Protein AF-A0A9D4J4F3-F1 (afdb_monomer_lite)

Radius of gyration: 19.23 Å; chains: 1; bounding box: 44×43×51 Å

Structure (mmCIF, N/CA/C/O backbone):
data_AF-A0A9D4J4F3-F1
#
_entry.id   AF-A0A9D4J4F3-F1
#
loop_
_atom_site.group_PDB
_atom_site.id
_atom_site.type_symbol
_atom_site.label_atom_id
_atom_site.label_alt_id
_atom_site.label_comp_id
_atom_site.label_asym_id
_atom_site.label_entity_id
_atom_site.label_seq_id
_atom_site.pdbx_PDB_ins_code
_atom_site.Cartn_x
_atom_site.Cartn_y
_atom_site.Cartn_z
_atom_site.occupancy
_atom_site.B_iso_or_equiv
_atom_site.auth_seq_id
_atom_site.auth_comp_id
_atom_site.auth_asym_id
_atom_site.auth_atom_id
_atom_site.pdbx_PDB_model_num
ATOM 1 N N . MET A 1 1 ? 29.026 24.173 32.355 1.00 35.22 1 MET A N 1
ATOM 2 C CA . MET A 1 1 ? 27.561 24.030 32.440 1.00 35.22 1 MET A CA 1
ATOM 3 C C . MET A 1 1 ? 26.996 24.033 31.028 1.00 35.22 1 MET A C 1
ATOM 5 O O . MET A 1 1 ? 26.817 25.092 30.447 1.00 35.22 1 MET A O 1
ATOM 9 N N . SER A 1 2 ? 26.846 22.846 30.455 1.00 33.03 2 SER A N 1
ATOM 10 C CA . SER A 1 2 ? 25.750 22.420 29.574 1.00 33.03 2 SER A CA 1
ATOM 11 C C . SER A 1 2 ? 26.120 21.004 29.142 1.00 33.03 2 SER A C 1
ATOM 13 O O . SER A 1 2 ? 27.113 20.786 28.457 1.00 33.03 2 SER A O 1
ATOM 15 N N . ALA A 1 3 ? 25.417 20.036 29.722 1.00 28.84 3 ALA A N 1
ATOM 16 C CA . ALA A 1 3 ? 25.525 18.641 29.345 1.00 28.84 3 ALA A CA 1
ATOM 17 C C . ALA A 1 3 ? 24.664 18.446 28.094 1.00 28.84 3 ALA A C 1
ATOM 19 O O . ALA A 1 3 ? 23.494 18.824 28.090 1.00 28.84 3 ALA A O 1
ATOM 20 N N . GLU A 1 4 ? 25.262 17.901 27.041 1.00 34.81 4 GLU A N 1
ATOM 21 C CA . GLU A 1 4 ? 24.543 17.326 25.911 1.00 34.81 4 GLU A CA 1
ATOM 22 C C . GLU A 1 4 ? 23.820 16.069 26.411 1.00 34.81 4 GLU A C 1
ATOM 24 O O . GLU A 1 4 ? 24.437 15.030 26.656 1.00 34.81 4 GLU A O 1
ATOM 29 N N . GLU A 1 5 ? 22.507 16.166 26.608 1.00 33.75 5 GLU A N 1
A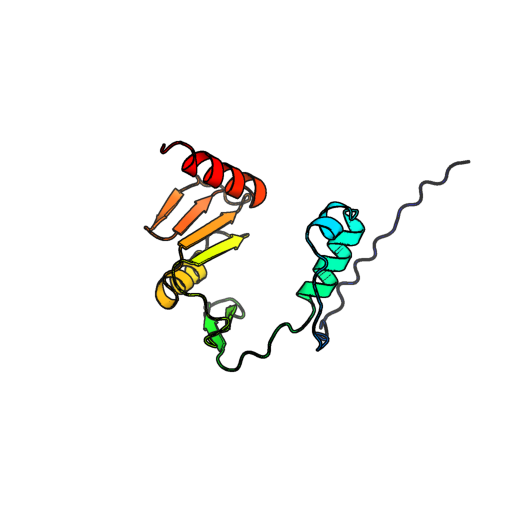TOM 30 C CA . GLU A 1 5 ? 21.658 14.992 26.795 1.00 33.75 5 GLU A CA 1
ATOM 31 C C . GLU A 1 5 ? 21.520 14.279 25.448 1.00 33.75 5 GLU A C 1
ATOM 33 O O . GLU A 1 5 ? 20.684 14.599 24.605 1.00 33.75 5 GLU A O 1
ATOM 38 N N . SER A 1 6 ? 22.402 13.305 25.242 1.00 35.91 6 SER A N 1
ATOM 39 C CA . SER A 1 6 ? 22.197 12.238 24.273 1.00 35.91 6 SER A CA 1
ATOM 40 C C . SER A 1 6 ? 21.011 11.390 24.739 1.00 35.91 6 SER A C 1
ATOM 42 O O . SER A 1 6 ? 21.125 10.566 25.648 1.00 35.91 6 SER A O 1
ATOM 44 N N . GLU A 1 7 ? 19.843 11.594 24.131 1.00 35.34 7 GLU A N 1
ATOM 45 C CA . GLU A 1 7 ? 18.742 10.640 24.242 1.00 35.34 7 GLU A CA 1
ATOM 46 C C . GLU A 1 7 ? 19.172 9.333 23.563 1.00 35.34 7 GLU A C 1
ATOM 48 O O . GLU A 1 7 ? 19.062 9.147 22.350 1.00 35.34 7 GLU A O 1
ATOM 53 N N . ASN A 1 8 ? 19.712 8.424 24.375 1.00 30.97 8 ASN A N 1
ATOM 54 C CA . ASN A 1 8 ? 19.931 7.029 24.030 1.00 30.97 8 ASN A CA 1
ATOM 55 C C . ASN A 1 8 ? 18.579 6.386 23.700 1.00 30.97 8 ASN A C 1
ATOM 57 O O . ASN A 1 8 ? 17.887 5.865 24.577 1.00 30.97 8 ASN A O 1
ATOM 61 N N . ILE A 1 9 ? 18.192 6.416 22.426 1.00 34.19 9 ILE A N 1
ATOM 62 C CA . ILE A 1 9 ? 17.060 5.634 21.937 1.00 34.19 9 ILE A CA 1
ATOM 63 C C . ILE A 1 9 ? 17.523 4.181 21.858 1.00 34.19 9 ILE A C 1
ATOM 65 O O . ILE A 1 9 ? 18.029 3.708 20.840 1.00 34.19 9 ILE A O 1
ATOM 69 N N . ASN A 1 10 ? 17.318 3.459 22.954 1.00 27.16 10 ASN A N 1
ATOM 70 C CA . ASN A 1 10 ? 17.296 2.008 22.930 1.00 27.16 10 ASN A CA 1
ATOM 71 C C . ASN A 1 10 ? 16.028 1.574 22.178 1.00 27.16 10 ASN A C 1
ATOM 73 O O . ASN A 1 10 ? 14.961 1.423 22.772 1.00 27.16 10 ASN A O 1
ATOM 77 N N . VAL A 1 11 ? 16.124 1.409 20.854 1.00 35.16 11 VAL A N 1
ATOM 78 C CA . VAL A 1 11 ? 15.115 0.663 20.091 1.00 35.16 11 VAL A CA 1
ATOM 79 C C . VAL A 1 11 ? 15.300 -0.807 20.451 1.00 35.16 11 VAL A C 1
ATOM 81 O O . VAL A 1 11 ? 16.066 -1.524 19.812 1.00 35.16 11 VAL A O 1
ATOM 84 N N . PHE A 1 12 ? 14.627 -1.252 21.507 1.00 32.09 12 PHE A N 1
ATOM 85 C CA . PHE A 1 12 ? 14.457 -2.674 21.762 1.00 32.09 12 PHE A CA 1
ATOM 86 C C . PHE A 1 12 ? 13.532 -3.228 20.674 1.00 32.09 12 PHE A C 1
ATOM 88 O O . PHE A 1 12 ? 12.316 -3.044 20.710 1.00 32.09 12 PHE A O 1
ATOM 95 N N . ILE A 1 13 ? 14.132 -3.847 19.657 1.00 45.81 13 ILE A N 1
ATOM 96 C CA . ILE A 1 13 ? 13.430 -4.777 18.775 1.00 45.81 13 ILE A CA 1
ATOM 97 C C . ILE A 1 13 ? 13.310 -6.068 19.578 1.00 45.81 13 ILE A C 1
ATOM 99 O O . ILE A 1 13 ? 14.171 -6.934 19.472 1.00 45.81 13 ILE A O 1
ATOM 103 N N . ASP A 1 14 ? 12.281 -6.159 20.416 1.00 34.50 14 ASP A N 1
ATOM 104 C CA . ASP A 1 14 ? 11.879 -7.444 20.972 1.00 34.50 14 ASP A CA 1
ATOM 105 C C . ASP A 1 14 ? 10.777 -8.055 20.105 1.00 34.50 14 ASP A C 1
ATOM 107 O O . ASP A 1 14 ? 9.780 -7.426 19.737 1.00 34.50 14 ASP A O 1
ATOM 111 N N . ASP A 1 15 ? 11.048 -9.302 19.738 1.00 41.44 15 ASP A N 1
ATOM 112 C CA . ASP A 1 15 ? 10.213 -10.224 18.996 1.00 41.44 15 ASP A CA 1
ATOM 113 C C . ASP A 1 15 ? 8.788 -10.338 19.569 1.00 41.44 15 ASP A C 1
ATOM 115 O O . ASP A 1 15 ? 8.559 -10.332 20.774 1.00 41.44 15 ASP A O 1
ATOM 119 N N . VAL A 1 16 ? 7.829 -10.543 18.659 1.00 42.38 16 VAL A N 1
ATOM 120 C CA . VAL A 1 16 ? 6.392 -10.747 18.919 1.00 42.38 16 VAL A CA 1
ATOM 121 C C . VAL A 1 16 ? 5.690 -9.508 19.486 1.00 42.38 16 VAL A C 1
ATOM 123 O O . VAL A 1 16 ? 5.347 -9.433 20.662 1.00 42.38 16 VAL A O 1
ATOM 126 N N . VAL A 1 17 ? 5.333 -8.568 18.603 1.00 47.62 17 VAL A N 1
ATOM 127 C CA . VAL A 1 17 ? 4.276 -7.599 18.924 1.00 47.62 17 VAL A CA 1
ATOM 128 C C . VAL A 1 17 ? 2.979 -8.382 19.123 1.00 47.62 17 VAL A C 1
ATOM 130 O O . VAL A 1 17 ? 2.317 -8.790 18.162 1.00 47.62 17 VAL A O 1
ATOM 133 N N . THR A 1 18 ? 2.613 -8.611 20.380 1.00 42.69 18 THR A N 1
ATOM 134 C CA . THR A 1 18 ? 1.259 -8.982 20.771 1.00 42.69 18 THR A CA 1
ATOM 135 C C . THR A 1 18 ? 0.347 -7.846 20.327 1.00 42.69 18 THR A C 1
ATOM 137 O O . THR A 1 18 ? 0.284 -6.786 20.943 1.00 42.69 18 THR A O 1
ATOM 140 N N . LYS A 1 19 ? -0.315 -8.022 19.180 1.00 56.12 19 LYS A N 1
ATOM 141 C CA . LYS A 1 19 ? -1.238 -7.008 18.674 1.00 56.12 19 LYS A CA 1
ATOM 142 C C . LYS A 1 19 ? -2.375 -6.849 19.675 1.00 56.12 19 LYS A C 1
ATOM 144 O O . LYS A 1 19 ? -3.106 -7.804 19.937 1.00 56.12 19 LYS A O 1
ATOM 149 N N . GLU A 1 20 ? -2.528 -5.650 20.218 1.00 59.22 20 GLU A N 1
ATOM 150 C CA . GLU A 1 20 ? -3.650 -5.342 21.095 1.00 59.22 20 GLU A CA 1
ATOM 151 C C . GLU A 1 20 ? -4.946 -5.309 20.272 1.00 59.22 20 GLU A C 1
ATOM 153 O O . GLU A 1 20 ? -5.005 -4.712 19.189 1.00 59.22 20 GLU A O 1
ATOM 158 N N . ALA A 1 21 ? -5.985 -5.968 20.786 1.00 55.91 21 ALA A N 1
ATOM 159 C CA . ALA A 1 21 ? -7.336 -5.869 20.254 1.00 55.91 21 ALA A CA 1
ATOM 160 C C . ALA A 1 21 ? -8.011 -4.598 20.792 1.00 55.91 21 ALA A C 1
ATOM 162 O O . ALA A 1 21 ? -7.877 -4.276 21.972 1.00 55.91 21 ALA A O 1
ATOM 163 N N . GLY A 1 22 ? -8.742 -3.889 19.933 1.00 63.34 22 GLY A N 1
ATOM 164 C CA . GLY A 1 22 ? -9.515 -2.703 20.301 1.00 63.34 22 GLY A CA 1
ATOM 165 C C . GLY A 1 22 ? -9.387 -1.581 19.276 1.00 63.34 22 GLY A C 1
ATOM 166 O O . GLY A 1 22 ? -8.328 -1.400 18.669 1.00 63.34 22 GLY A O 1
ATOM 167 N N . ASP A 1 23 ? -10.471 -0.828 19.108 1.00 65.62 23 ASP A N 1
ATOM 168 C CA . ASP A 1 23 ? -10.533 0.284 18.166 1.00 65.62 23 ASP A CA 1
ATOM 169 C C . ASP A 1 23 ? -9.596 1.407 18.620 1.00 65.62 23 ASP A C 1
ATOM 171 O O . ASP A 1 23 ? -9.712 1.941 19.725 1.00 65.62 23 ASP A O 1
ATOM 175 N N . TYR A 1 24 ? -8.654 1.780 17.755 1.00 76.88 24 TYR A N 1
ATOM 176 C CA . TYR A 1 24 ? -7.888 3.009 17.917 1.00 76.88 24 TYR A CA 1
ATOM 177 C C . TYR A 1 24 ? -8.441 4.056 16.974 1.00 76.88 24 TYR A C 1
ATOM 179 O O . TYR A 1 24 ? -8.269 3.974 15.758 1.00 76.88 24 TYR A O 1
ATOM 187 N N . VAL A 1 25 ? -9.100 5.050 17.557 1.00 83.62 25 VAL A N 1
ATOM 188 C CA . VAL A 1 25 ? -9.590 6.202 16.814 1.00 83.62 25 VAL A CA 1
ATOM 189 C C . VAL A 1 25 ? -8.397 7.099 16.507 1.00 83.62 25 VAL A C 1
ATOM 191 O O . VAL A 1 25 ? -7.778 7.660 17.414 1.00 83.62 25 VAL A O 1
ATOM 194 N N . LEU A 1 26 ? -8.052 7.200 15.222 1.00 87.88 26 LEU A N 1
ATOM 195 C CA . LEU A 1 26 ? -7.062 8.165 14.757 1.00 87.88 26 LEU A CA 1
ATOM 196 C C . LEU A 1 26 ? -7.541 9.585 15.103 1.00 87.88 26 LEU A C 1
ATOM 198 O O . LEU A 1 26 ? -8.713 9.892 14.870 1.00 87.88 26 LEU A O 1
ATOM 202 N N . PRO A 1 27 ? -6.662 10.452 15.638 1.00 93.00 27 PRO A N 1
ATOM 203 C CA . PRO A 1 27 ? -6.969 11.871 15.772 1.00 93.00 27 PRO A CA 1
ATOM 204 C C . PRO A 1 27 ? -7.345 12.483 14.417 1.00 93.00 27 PRO A C 1
ATOM 206 O O . PRO A 1 27 ? -6.884 12.014 13.375 1.00 93.00 27 PRO A O 1
ATOM 209 N N . ASP A 1 28 ? -8.154 13.542 14.434 1.00 94.25 28 ASP A N 1
ATOM 210 C CA . ASP A 1 28 ? -8.515 14.254 13.208 1.00 94.25 28 ASP A CA 1
ATOM 211 C C . ASP A 1 28 ? -7.317 14.984 12.573 1.00 94.25 28 ASP A C 1
ATOM 213 O O . ASP A 1 28 ? -6.288 15.237 13.205 1.00 94.25 28 ASP A O 1
ATOM 217 N N . ASP A 1 29 ? -7.464 15.360 11.303 1.00 92.94 29 ASP A N 1
ATOM 218 C CA . ASP A 1 29 ? -6.419 16.041 10.537 1.00 92.94 29 ASP A CA 1
ATOM 219 C C . ASP A 1 29 ? -5.940 17.346 11.187 1.00 92.94 29 ASP A C 1
ATOM 221 O O . ASP A 1 29 ? -4.759 17.687 11.091 1.00 92.94 29 ASP A O 1
ATOM 225 N N . ALA A 1 30 ? -6.844 18.104 11.818 1.00 95.25 30 ALA A N 1
ATOM 226 C CA . ALA A 1 30 ? -6.506 19.372 12.461 1.00 95.25 30 ALA A CA 1
ATOM 227 C C . ALA A 1 30 ? -5.579 19.146 13.661 1.00 95.25 30 ALA A C 1
ATOM 229 O O . ALA A 1 30 ? -4.614 19.889 13.849 1.00 95.25 30 ALA A O 1
ATOM 230 N N . THR A 1 31 ? -5.844 18.085 14.415 1.00 95.00 31 THR A N 1
ATOM 231 C CA . THR A 1 31 ? -5.060 17.634 15.556 1.00 95.00 31 THR A CA 1
ATOM 232 C C . THR A 1 31 ? -3.726 17.052 15.101 1.00 95.00 31 THR A C 1
ATOM 234 O O . THR A 1 31 ? -2.680 17.446 15.614 1.00 95.00 31 THR A O 1
ATOM 237 N N . LEU A 1 32 ? -3.727 16.180 14.086 1.00 94.06 32 LEU A N 1
ATOM 238 C CA . LEU A 1 32 ? -2.503 15.585 13.538 1.00 94.06 32 LEU A CA 1
ATOM 239 C C . LEU A 1 32 ? -1.531 16.651 13.013 1.00 94.06 32 LEU A C 1
ATOM 241 O O . LEU A 1 32 ? -0.331 16.557 13.253 1.00 94.06 32 LEU A O 1
ATOM 245 N N . LYS A 1 33 ? -2.026 17.700 12.347 1.00 94.62 33 LYS A N 1
ATOM 246 C CA . LYS A 1 33 ? -1.181 18.787 11.811 1.00 94.62 33 LYS A CA 1
ATOM 247 C C . LYS A 1 33 ? -0.502 19.635 12.887 1.00 94.62 33 LYS A C 1
ATOM 249 O O . LYS A 1 33 ? 0.480 20.305 12.584 1.00 94.62 33 LYS A O 1
ATOM 254 N N . GLN A 1 34 ? -1.016 19.622 14.115 1.00 96.69 34 GLN A N 1
ATOM 255 C CA . GLN A 1 34 ? -0.449 20.361 15.246 1.00 96.69 34 GLN A CA 1
ATOM 256 C C . GLN A 1 34 ? 0.536 19.518 16.069 1.00 96.69 34 GLN A C 1
ATOM 258 O O . GLN A 1 34 ? 1.221 20.051 16.941 1.00 96.69 34 GLN A O 1
ATOM 263 N N . MET A 1 35 ? 0.622 18.211 15.804 1.00 95.50 35 MET A N 1
ATOM 264 C CA . MET A 1 35 ? 1.512 17.309 16.527 1.00 95.50 35 MET A CA 1
ATOM 265 C C . MET A 1 35 ? 2.972 17.477 16.107 1.00 95.50 35 MET A C 1
ATOM 267 O O . MET A 1 35 ? 3.305 17.672 14.937 1.00 95.50 35 MET A O 1
ATOM 271 N N . THR A 1 36 ? 3.875 17.307 17.069 1.00 96.38 36 THR A N 1
ATOM 272 C CA . THR A 1 36 ? 5.304 17.175 16.786 1.00 96.38 36 THR A CA 1
ATOM 273 C C . THR A 1 36 ? 5.593 15.866 16.052 1.00 96.38 36 THR A C 1
ATOM 275 O O . THR A 1 36 ? 4.823 14.903 16.104 1.00 96.38 36 THR A O 1
ATOM 278 N N . ARG A 1 37 ? 6.766 15.776 15.415 1.00 90.69 37 ARG A N 1
ATOM 279 C CA . ARG A 1 37 ? 7.213 14.543 14.751 1.00 90.69 37 ARG A CA 1
ATOM 280 C C . ARG A 1 37 ? 7.201 13.332 15.693 1.00 90.69 37 ARG A C 1
ATOM 282 O O . ARG A 1 37 ? 6.784 12.255 15.282 1.00 90.69 37 ARG A O 1
ATOM 289 N N . LEU A 1 38 ? 7.623 13.505 16.947 1.00 90.19 38 LEU A N 1
ATOM 290 C CA . LEU A 1 38 ? 7.632 12.428 17.944 1.00 90.19 38 LEU A CA 1
ATOM 291 C C . LEU A 1 38 ? 6.213 11.976 18.312 1.00 90.19 38 LEU A C 1
ATOM 293 O O . LEU A 1 38 ? 5.956 10.779 18.415 1.00 90.19 38 LEU A O 1
ATOM 297 N N . GLN A 1 39 ? 5.275 12.916 18.441 1.00 91.81 39 GLN A N 1
ATOM 298 C CA . GLN A 1 39 ? 3.867 12.601 18.691 1.00 91.81 39 GLN A CA 1
ATOM 299 C C . GLN A 1 39 ? 3.242 11.848 17.512 1.00 91.81 39 GLN A C 1
ATOM 301 O O . GLN A 1 39 ? 2.587 10.830 17.726 1.00 91.81 39 GLN A O 1
ATOM 306 N N . LEU A 1 40 ? 3.506 12.286 16.276 1.00 92.69 40 LEU A N 1
ATOM 307 C CA . LEU A 1 40 ? 3.045 11.606 15.062 1.00 92.69 40 LEU A CA 1
ATOM 308 C C . LEU A 1 40 ? 3.586 10.179 14.963 1.00 92.69 40 LEU A C 1
ATOM 310 O O . LEU A 1 40 ? 2.828 9.256 14.679 1.00 92.69 40 LEU A O 1
ATOM 314 N N . ILE A 1 41 ? 4.877 9.982 15.246 1.00 91.12 41 ILE A N 1
ATOM 315 C CA . ILE A 1 41 ? 5.496 8.653 15.301 1.00 91.12 41 ILE A CA 1
ATOM 316 C C . ILE A 1 41 ? 4.802 7.788 16.361 1.00 91.12 41 ILE A C 1
ATOM 318 O O . ILE A 1 41 ? 4.465 6.637 16.092 1.00 91.12 41 ILE A O 1
ATOM 322 N N . GLY A 1 42 ? 4.528 8.344 17.544 1.00 90.62 42 GLY A N 1
ATOM 323 C CA . GLY A 1 42 ? 3.806 7.643 18.605 1.00 90.62 42 GLY A CA 1
ATOM 324 C C . GLY A 1 42 ? 2.384 7.232 18.205 1.00 90.62 42 GLY A C 1
ATOM 325 O O . GLY A 1 42 ? 1.981 6.099 18.463 1.00 90.62 42 GLY A O 1
ATOM 326 N N . VAL A 1 43 ? 1.628 8.120 17.551 1.00 90.94 43 VAL A N 1
ATOM 327 C CA . VAL A 1 43 ? 0.283 7.825 17.019 1.00 90.94 43 VAL A CA 1
ATOM 328 C C . VAL A 1 43 ? 0.350 6.752 15.936 1.00 90.94 43 VAL A C 1
ATOM 330 O O . VAL A 1 43 ? -0.393 5.775 16.000 1.00 90.94 43 VAL A O 1
ATOM 333 N N . PHE A 1 44 ? 1.278 6.888 14.987 1.00 89.62 44 PHE A N 1
ATOM 334 C CA . PHE A 1 44 ? 1.494 5.916 13.921 1.00 89.62 44 PHE A CA 1
ATOM 335 C C . PHE A 1 44 ? 1.764 4.523 14.492 1.00 89.62 44 PHE A C 1
ATOM 337 O O . PHE A 1 44 ? 1.038 3.586 14.168 1.00 89.62 44 PHE A O 1
ATOM 344 N N . TRP A 1 45 ? 2.735 4.393 15.403 1.00 88.88 45 TRP A N 1
ATOM 345 C CA . TRP A 1 45 ? 3.071 3.107 16.019 1.00 88.88 45 TRP A CA 1
ATOM 346 C C . TRP A 1 45 ? 1.913 2.509 16.815 1.00 88.88 45 TRP A C 1
ATOM 348 O O . TRP A 1 45 ? 1.686 1.302 16.731 1.00 88.88 45 TRP A O 1
ATOM 358 N N . LYS A 1 46 ? 1.154 3.328 17.553 1.00 86.69 46 LYS A N 1
ATOM 359 C CA . LYS A 1 46 ? -0.048 2.866 18.264 1.00 86.69 46 LYS A CA 1
ATOM 360 C C . LYS A 1 46 ? -1.123 2.360 17.308 1.00 86.69 46 LYS A C 1
ATOM 362 O O . LYS A 1 46 ? -1.803 1.394 17.638 1.00 86.69 46 LYS A O 1
ATOM 367 N N . TYR A 1 47 ? -1.274 2.993 16.149 1.00 86.38 47 TYR A N 1
ATOM 368 C CA . TYR A 1 47 ? -2.260 2.607 15.148 1.00 86.38 47 TYR A CA 1
ATOM 369 C C . TYR A 1 47 ? -1.878 1.307 14.427 1.00 86.38 47 TYR A C 1
ATOM 371 O O . TYR A 1 47 ? -2.666 0.360 14.400 1.00 86.38 47 TYR A O 1
ATOM 379 N N . ILE A 1 48 ? -0.657 1.217 13.886 1.00 84.62 48 ILE A N 1
ATOM 380 C CA . ILE A 1 48 ? -0.257 0.079 13.039 1.00 84.62 48 ILE A CA 1
ATOM 381 C C . ILE A 1 48 ? -0.052 -1.230 13.812 1.00 84.62 48 ILE A C 1
ATOM 383 O O . ILE A 1 48 ? -0.150 -2.308 13.226 1.00 84.62 48 ILE A O 1
ATOM 387 N N . ASN A 1 49 ? 0.193 -1.157 15.123 1.00 83.69 49 ASN A N 1
ATOM 388 C CA . ASN A 1 49 ? 0.362 -2.334 15.980 1.00 83.69 49 ASN A CA 1
ATOM 389 C C . ASN A 1 49 ? -0.952 -2.867 16.575 1.00 83.69 49 ASN A C 1
ATOM 391 O O . ASN A 1 49 ? -0.931 -3.810 17.366 1.00 83.69 49 ASN A O 1
ATOM 395 N N . ARG A 1 50 ? -2.105 -2.309 16.188 1.00 82.69 50 ARG A N 1
ATOM 396 C CA . ARG A 1 50 ? -3.425 -2.778 16.632 1.00 82.69 50 ARG A CA 1
ATOM 397 C C . ARG A 1 50 ? -4.141 -3.576 15.556 1.00 82.69 50 ARG A C 1
ATOM 399 O O . ARG A 1 50 ? -4.007 -3.309 14.360 1.00 82.69 50 ARG A O 1
ATOM 406 N N . ILE A 1 51 ? -4.932 -4.558 15.986 1.00 82.62 51 ILE A N 1
ATOM 407 C CA . ILE A 1 51 ? -5.827 -5.285 15.081 1.00 82.62 51 ILE A CA 1
ATOM 408 C C . ILE A 1 51 ? -6.986 -4.358 14.719 1.00 82.62 51 ILE A C 1
ATOM 410 O O . ILE A 1 51 ? -7.861 -4.115 15.539 1.00 82.62 51 ILE A O 1
ATOM 414 N N . GLN A 1 52 ? -6.991 -3.867 13.481 1.00 79.75 52 GLN A N 1
ATOM 415 C CA . GLN A 1 52 ? -8.054 -2.990 12.976 1.00 79.75 52 GLN A CA 1
ATOM 416 C C . GLN A 1 52 ? -9.323 -3.767 12.612 1.00 79.75 52 GLN A C 1
ATOM 418 O O . GLN A 1 52 ? -10.434 -3.269 12.737 1.00 79.75 52 GLN A O 1
ATOM 423 N N . THR A 1 53 ? -9.167 -4.994 12.116 1.00 81.50 53 THR A N 1
ATOM 424 C CA . THR A 1 53 ? -10.293 -5.859 11.769 1.00 81.50 53 THR A CA 1
ATOM 425 C C . THR A 1 53 ? -9.876 -7.323 11.767 1.00 81.50 53 THR A C 1
ATOM 427 O O . THR A 1 53 ? -8.716 -7.658 11.506 1.00 81.50 53 THR A O 1
ATOM 430 N N . LEU A 1 54 ? -10.836 -8.200 12.049 1.00 85.50 54 LEU A N 1
ATOM 431 C CA . LEU A 1 54 ? -10.675 -9.640 11.915 1.00 85.50 54 LEU A CA 1
ATOM 432 C C . LEU A 1 54 ? -11.107 -10.054 10.512 1.00 85.50 54 LEU A C 1
ATOM 434 O O . LEU A 1 54 ? -12.298 -10.110 10.208 1.00 85.50 54 LEU A O 1
ATOM 438 N N . CYS A 1 55 ? -10.125 -10.364 9.671 1.00 84.94 55 CYS A N 1
ATOM 439 C CA . CYS A 1 55 ? -10.387 -10.829 8.321 1.00 84.94 55 CYS A CA 1
ATOM 440 C C . CYS A 1 55 ? -10.796 -12.306 8.309 1.00 84.94 55 CYS A C 1
ATOM 442 O O . CYS A 1 55 ? -10.042 -13.164 8.768 1.00 84.94 55 CYS A O 1
ATOM 444 N N . ARG A 1 56 ? -11.967 -12.614 7.750 1.00 90.62 56 ARG A N 1
ATOM 445 C CA . ARG A 1 56 ? -12.485 -13.985 7.636 1.00 90.62 56 ARG A CA 1
ATOM 446 C C . ARG A 1 56 ? -11.977 -14.684 6.382 1.00 90.62 56 ARG A C 1
ATOM 448 O O . ARG A 1 56 ? -11.719 -15.883 6.410 1.00 90.62 56 ARG A O 1
ATOM 455 N N . ASN A 1 57 ? -11.829 -13.943 5.290 1.00 87.56 57 ASN A N 1
ATOM 456 C CA . ASN A 1 57 ? -11.338 -14.446 4.019 1.00 87.56 57 ASN A CA 1
ATOM 457 C C . ASN A 1 57 ? -9.980 -13.824 3.689 1.00 87.56 57 ASN A C 1
ATOM 459 O O . ASN A 1 57 ? -9.903 -12.700 3.198 1.00 87.56 57 ASN A O 1
ATOM 463 N N . VAL A 1 58 ? -8.900 -14.560 3.946 1.00 86.56 58 VAL A N 1
ATOM 464 C CA . VAL A 1 58 ? -7.536 -14.108 3.657 1.00 86.56 58 VAL A CA 1
ATOM 465 C C . VAL A 1 58 ? -7.068 -14.690 2.328 1.00 86.56 58 VAL A C 1
ATOM 467 O O . VAL A 1 58 ? -7.003 -15.907 2.155 1.00 86.56 58 VAL A O 1
ATOM 470 N N . TYR A 1 59 ? -6.680 -13.820 1.395 1.00 83.44 59 TYR A N 1
ATOM 471 C CA . TYR A 1 59 ? -5.986 -14.230 0.180 1.00 83.44 59 TYR A CA 1
ATOM 472 C C . TYR A 1 59 ? -4.473 -14.179 0.397 1.00 83.44 59 TYR A C 1
ATOM 474 O O . TYR A 1 59 ? -3.912 -13.115 0.665 1.00 83.44 59 TYR A O 1
ATOM 482 N N . ARG A 1 60 ? -3.791 -15.318 0.243 1.00 80.31 60 ARG A N 1
ATOM 483 C CA . ARG A 1 60 ? -2.334 -15.399 0.397 1.00 80.31 60 ARG A CA 1
ATOM 484 C C . ARG A 1 60 ? -1.628 -15.341 -0.952 1.00 80.31 60 ARG A C 1
ATOM 486 O O . ARG A 1 60 ? -1.637 -16.305 -1.716 1.00 80.31 60 ARG A O 1
ATOM 493 N N . VAL A 1 61 ? -0.951 -14.226 -1.206 1.00 75.31 61 VAL A N 1
ATOM 494 C CA . VAL A 1 61 ? -0.022 -14.067 -2.325 1.00 75.31 61 VAL A CA 1
ATOM 495 C C . VAL A 1 61 ? 1.272 -14.794 -1.966 1.00 75.31 61 VAL A C 1
ATOM 497 O O . VAL A 1 61 ? 2.085 -14.311 -1.174 1.00 75.31 61 VAL A O 1
ATOM 500 N N . LYS A 1 62 ? 1.433 -16.011 -2.491 1.00 65.19 62 LYS A N 1
ATOM 501 C CA . LYS A 1 62 ? 2.628 -16.827 -2.261 1.00 65.19 62 LYS A CA 1
ATOM 502 C C . LYS A 1 62 ? 3.784 -16.328 -3.126 1.00 65.19 62 LYS A C 1
ATOM 504 O O . LYS A 1 62 ? 3.654 -16.242 -4.341 1.00 65.19 62 LYS A O 1
ATOM 509 N N . TYR A 1 63 ? 4.921 -16.087 -2.484 1.00 63.12 63 TYR A N 1
ATOM 510 C CA . TYR A 1 63 ? 6.225 -15.995 -3.130 1.00 63.12 63 TYR A CA 1
ATOM 511 C C . TYR A 1 63 ? 6.984 -17.295 -2.887 1.00 63.12 63 TYR A C 1
ATOM 513 O O . TYR A 1 63 ? 6.862 -17.889 -1.820 1.00 63.12 63 TYR A O 1
ATOM 521 N N . VAL A 1 64 ? 7.794 -17.727 -3.853 1.00 47.59 64 VAL A N 1
ATOM 522 C CA . VAL A 1 64 ? 8.579 -18.971 -3.744 1.00 47.59 64 VAL A CA 1
ATOM 523 C C . VAL A 1 64 ? 9.658 -18.884 -2.646 1.00 47.59 64 VAL A C 1
ATOM 525 O O . VAL A 1 64 ? 10.079 -19.915 -2.134 1.00 47.59 64 VAL A O 1
ATOM 528 N N . LYS A 1 65 ? 10.088 -17.673 -2.252 1.00 50.25 65 LYS A N 1
ATOM 529 C CA . LYS A 1 65 ? 11.189 -17.455 -1.290 1.00 50.25 65 LYS A CA 1
ATOM 530 C C . LYS A 1 65 ? 10.845 -16.653 -0.027 1.00 50.25 65 LYS A C 1
ATOM 532 O O . LYS A 1 65 ? 11.626 -16.694 0.913 1.00 50.25 65 LYS A O 1
ATOM 537 N N . ASP A 1 66 ? 9.693 -15.986 0.032 1.00 55.41 66 ASP A N 1
ATOM 538 C CA . ASP A 1 66 ? 9.298 -15.160 1.183 1.00 55.41 66 ASP A CA 1
ATOM 539 C C . ASP A 1 66 ? 8.056 -15.737 1.867 1.00 55.41 66 ASP A C 1
ATOM 541 O O . ASP A 1 66 ? 7.277 -16.455 1.238 1.00 55.41 66 ASP A O 1
ATOM 545 N N . ARG A 1 67 ? 7.810 -15.371 3.138 1.00 61.47 67 ARG A N 1
ATOM 546 C CA . ARG A 1 67 ? 6.631 -15.796 3.935 1.00 61.47 67 ARG A CA 1
ATOM 547 C C . ARG A 1 67 ? 5.265 -15.451 3.299 1.00 61.47 67 ARG A C 1
ATOM 549 O O . ARG A 1 67 ? 4.225 -15.812 3.854 1.00 61.47 67 ARG A O 1
ATOM 556 N N . GLY A 1 68 ? 5.256 -14.861 2.105 1.00 69.12 68 GLY A N 1
ATOM 557 C CA . GLY A 1 68 ? 4.083 -14.444 1.354 1.00 69.12 68 GLY A CA 1
ATOM 558 C C . GLY A 1 68 ? 3.487 -13.168 1.929 1.00 69.12 68 GLY A C 1
ATOM 559 O O . GLY A 1 68 ? 3.887 -12.698 2.992 1.00 69.12 68 GLY A O 1
ATOM 560 N N . LYS A 1 69 ? 2.524 -12.603 1.208 1.00 77.31 69 LYS A N 1
ATOM 561 C CA . LYS A 1 69 ? 1.730 -11.467 1.678 1.00 77.31 69 LYS A CA 1
ATOM 562 C C . LYS A 1 69 ? 0.275 -11.881 1.768 1.00 77.31 69 LYS A C 1
ATOM 564 O O . LYS A 1 69 ? -0.220 -12.599 0.902 1.00 77.31 69 LYS A O 1
ATOM 569 N N . GLU A 1 70 ? -0.394 -11.444 2.819 1.00 81.50 70 GLU A N 1
ATOM 570 C CA . GLU A 1 70 ? -1.793 -11.760 3.082 1.00 81.50 70 GLU A CA 1
ATOM 571 C C . GLU A 1 70 ? -2.630 -10.502 2.867 1.00 81.50 70 GLU A C 1
ATOM 573 O O . GLU A 1 70 ? -2.302 -9.430 3.372 1.00 81.50 70 GLU A O 1
ATOM 578 N N . ILE A 1 71 ? -3.685 -10.626 2.065 1.00 83.75 71 ILE A N 1
ATOM 579 C CA . ILE A 1 71 ? -4.610 -9.542 1.739 1.00 83.75 71 ILE A CA 1
ATOM 580 C C . ILE A 1 71 ? -5.980 -9.934 2.270 1.00 83.75 71 ILE A C 1
ATOM 582 O O . ILE A 1 71 ? -6.449 -11.048 2.018 1.00 83.75 71 ILE A O 1
ATOM 586 N N . CYS A 1 72 ? -6.638 -9.017 2.977 1.00 86.12 72 CYS A N 1
ATOM 587 C CA . CYS A 1 72 ? -8.009 -9.254 3.386 1.00 86.12 72 CYS A CA 1
ATOM 588 C C . CYS A 1 72 ? -8.960 -9.161 2.188 1.00 86.12 72 CYS A C 1
ATOM 590 O O . CYS A 1 72 ? -8.998 -8.153 1.486 1.00 86.12 72 CYS A O 1
ATOM 592 N N . ASN A 1 73 ? -9.724 -10.224 1.955 1.00 86.94 73 ASN A N 1
ATOM 593 C CA . ASN A 1 73 ? -10.651 -10.367 0.835 1.00 86.94 73 ASN A CA 1
ATOM 594 C C . ASN A 1 73 ? -12.124 -10.313 1.280 1.00 86.94 73 ASN A C 1
ATOM 596 O O . ASN A 1 73 ? -13.030 -10.572 0.485 1.00 86.94 73 ASN A O 1
ATOM 600 N N . ASP A 1 74 ? -12.380 -9.968 2.543 1.00 88.31 74 ASP A N 1
ATOM 601 C CA . ASP A 1 74 ? -13.724 -9.652 3.018 1.00 88.31 74 ASP A CA 1
ATOM 602 C C . ASP A 1 74 ? -14.252 -8.413 2.289 1.00 88.31 74 ASP A C 1
ATOM 604 O O . ASP A 1 74 ? -13.557 -7.405 2.175 1.00 88.31 74 ASP A O 1
ATOM 608 N N . LYS A 1 75 ? -15.505 -8.466 1.820 1.00 89.81 75 LYS A N 1
ATOM 609 C CA . LYS A 1 75 ? -16.135 -7.424 0.988 1.00 89.81 75 LYS A CA 1
ATOM 610 C C . LYS A 1 75 ? -15.903 -5.968 1.449 1.00 89.81 75 LYS A C 1
ATOM 612 O O . LYS A 1 75 ? -15.624 -5.160 0.570 1.00 89.81 75 LYS A O 1
ATOM 617 N N . PRO A 1 76 ? -16.002 -5.599 2.745 1.00 88.56 76 PRO A N 1
ATOM 618 C CA . PRO A 1 76 ? -15.781 -4.211 3.169 1.00 88.56 76 PRO A CA 1
ATOM 619 C C . PRO A 1 76 ? -14.316 -3.749 3.117 1.00 88.56 76 PRO A C 1
ATOM 621 O O . PRO A 1 76 ? -14.072 -2.549 3.099 1.00 88.56 76 PRO A O 1
ATOM 624 N N . TYR A 1 77 ? -13.350 -4.670 3.094 1.00 87.88 77 TYR A N 1
ATOM 625 C CA . TYR A 1 77 ? -11.913 -4.356 3.137 1.00 87.88 77 TYR A CA 1
ATOM 626 C C . TYR A 1 77 ? -11.174 -4.744 1.853 1.00 87.88 77 TYR A C 1
ATOM 628 O O . TYR A 1 77 ? -10.026 -4.354 1.650 1.00 87.88 77 TYR A O 1
ATOM 636 N N . ARG A 1 78 ? -11.824 -5.526 0.987 1.00 87.88 78 ARG A N 1
ATOM 637 C CA . ARG A 1 78 ? -11.288 -5.952 -0.298 1.00 87.88 78 ARG A CA 1
ATOM 638 C C . ARG A 1 78 ? -11.137 -4.734 -1.223 1.00 87.88 78 ARG A C 1
ATOM 640 O O . ARG A 1 78 ? -12.141 -4.081 -1.514 1.00 87.88 78 ARG A O 1
ATOM 647 N N . PRO A 1 79 ? -9.939 -4.475 -1.777 1.00 87.81 79 PRO A N 1
ATOM 648 C CA . PRO A 1 79 ? -9.769 -3.449 -2.799 1.00 87.81 79 PRO A CA 1
ATOM 649 C C . PRO A 1 79 ? -10.683 -3.705 -4.007 1.00 87.81 79 PRO A C 1
ATOM 651 O O . PRO A 1 79 ? -10.808 -4.841 -4.477 1.00 87.81 79 PRO A O 1
ATOM 654 N N . SER A 1 80 ? -11.332 -2.653 -4.508 1.00 89.38 80 SER A N 1
ATOM 655 C CA . SER A 1 80 ? -12.197 -2.726 -5.689 1.00 89.38 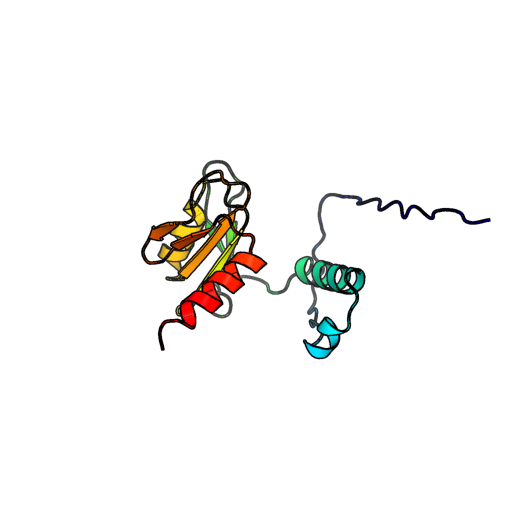80 SER A CA 1
ATOM 656 C C . SER A 1 80 ? -12.105 -1.449 -6.531 1.00 89.38 80 SER A C 1
ATOM 658 O O . SER A 1 80 ? -11.889 -0.376 -5.963 1.00 89.38 80 SER A O 1
ATOM 660 N N . PRO A 1 81 ? -12.226 -1.534 -7.870 1.00 90.81 81 PRO A N 1
ATOM 661 C CA . PRO A 1 81 ? -12.101 -0.364 -8.726 1.00 90.81 81 PRO A CA 1
ATOM 662 C C . PRO A 1 81 ? -13.222 0.665 -8.494 1.00 90.81 81 PRO A C 1
ATOM 664 O O . PRO A 1 81 ? -14.369 0.266 -8.288 1.00 90.81 81 PRO A O 1
ATOM 667 N N . PRO A 1 82 ? -12.926 1.972 -8.615 1.00 92.50 82 PRO A N 1
ATOM 668 C CA . PRO A 1 82 ? -11.601 2.551 -8.851 1.00 92.50 82 PRO A CA 1
ATOM 669 C C . PRO A 1 82 ? -10.729 2.507 -7.581 1.00 92.50 82 PRO A C 1
ATOM 671 O O . PRO A 1 82 ? -11.104 3.046 -6.546 1.00 92.50 82 PRO A O 1
ATOM 674 N N . CYS A 1 83 ? -9.544 1.892 -7.665 1.00 91.06 83 CYS A N 1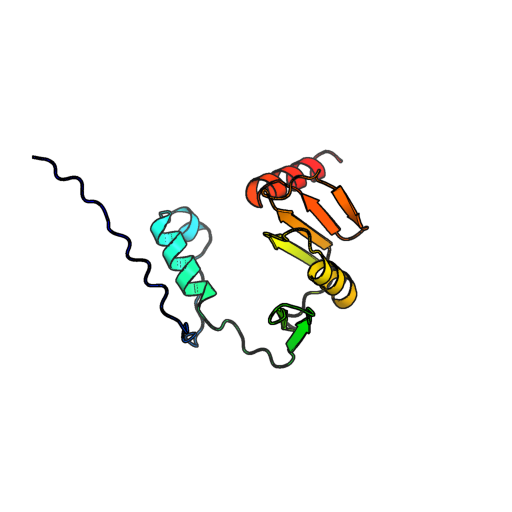
ATOM 675 C CA . CYS A 1 83 ? -8.615 1.768 -6.538 1.00 91.06 83 CYS A CA 1
ATOM 676 C C . CYS A 1 83 ? -7.171 2.054 -6.943 1.00 91.06 83 CYS A C 1
ATOM 678 O O . CYS A 1 83 ? -6.750 1.782 -8.073 1.00 91.06 83 CYS A O 1
ATOM 680 N N . ILE A 1 84 ? -6.420 2.585 -5.978 1.00 91.00 84 ILE A N 1
ATOM 681 C CA . ILE A 1 84 ? -4.993 2.878 -6.076 1.00 91.00 84 ILE A CA 1
ATOM 682 C C . ILE A 1 84 ? -4.274 2.132 -4.954 1.00 91.00 84 ILE A C 1
ATOM 684 O O . ILE A 1 84 ? -4.716 2.159 -3.807 1.00 91.00 84 ILE A O 1
ATOM 688 N N . VAL A 1 85 ? -3.164 1.480 -5.285 1.00 88.94 85 VAL A N 1
ATOM 689 C CA . VAL A 1 85 ? -2.263 0.845 -4.321 1.00 88.94 85 VAL A CA 1
ATOM 690 C C . VAL A 1 85 ? -0.886 1.478 -4.450 1.00 88.94 85 VAL A C 1
ATOM 692 O O . VAL A 1 85 ? -0.329 1.549 -5.544 1.00 88.94 85 VAL A O 1
ATOM 695 N N . TYR A 1 86 ? -0.339 1.929 -3.326 1.00 89.88 86 TYR A N 1
ATOM 696 C CA . TYR A 1 86 ? 1.043 2.388 -3.234 1.00 89.88 86 TYR A CA 1
ATOM 697 C C . TYR A 1 86 ? 1.902 1.247 -2.700 1.00 89.88 86 TYR A C 1
ATOM 699 O O . TYR A 1 86 ? 1.584 0.666 -1.659 1.00 89.88 86 TYR A O 1
ATOM 707 N N . PHE A 1 87 ? 2.982 0.923 -3.403 1.00 87.12 87 PHE A N 1
ATOM 708 C CA . PHE A 1 87 ? 3.891 -0.143 -3.014 1.00 87.12 87 PHE A CA 1
ATOM 709 C C . PHE A 1 87 ? 5.325 0.385 -2.919 1.00 87.12 87 PHE A C 1
ATOM 711 O O . PHE A 1 87 ? 5.807 1.051 -3.828 1.00 87.12 87 PHE A O 1
ATOM 718 N N . LEU A 1 88 ? 5.983 0.160 -1.782 1.00 88.44 88 LEU A N 1
ATOM 719 C CA . LEU A 1 88 ? 7.276 0.766 -1.448 1.00 88.44 88 LEU A CA 1
ATOM 720 C C . LEU A 1 88 ? 8.360 -0.307 -1.373 1.00 88.44 88 LEU A C 1
ATOM 722 O O . LEU A 1 88 ? 8.082 -1.402 -0.880 1.00 88.44 88 LEU A O 1
ATOM 726 N N . TRP A 1 89 ? 9.586 0.051 -1.759 1.00 82.44 89 TRP A N 1
ATOM 727 C CA . TRP A 1 89 ? 10.787 -0.777 -1.593 1.00 82.44 89 TRP A CA 1
ATOM 728 C C . TRP A 1 89 ? 10.648 -2.138 -2.283 1.00 82.44 89 TRP A C 1
ATOM 730 O O . TRP A 1 89 ? 10.702 -3.196 -1.652 1.00 82.44 89 TRP A O 1
ATOM 740 N N . ILE A 1 90 ? 10.370 -2.101 -3.586 1.00 83.19 90 ILE A N 1
ATOM 741 C CA . ILE A 1 90 ? 10.037 -3.297 -4.363 1.00 83.19 90 ILE A CA 1
ATOM 742 C C . ILE A 1 90 ? 11.253 -4.193 -4.634 1.00 83.19 90 ILE A C 1
ATOM 744 O O . ILE A 1 90 ? 11.067 -5.367 -4.954 1.00 83.19 90 ILE A O 1
ATOM 748 N N . ASP A 1 91 ? 12.477 -3.660 -4.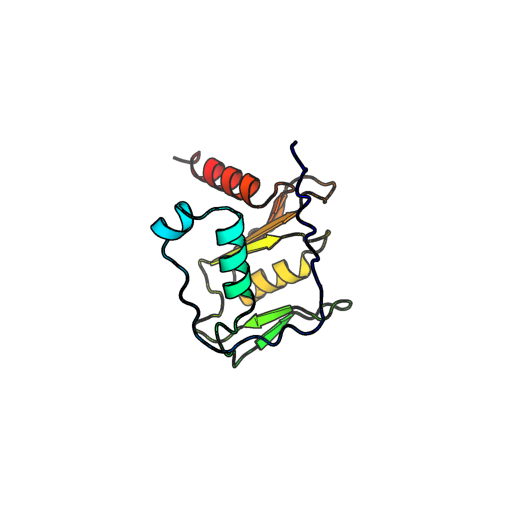525 1.00 84.19 91 ASP A N 1
ATOM 749 C CA . ASP A 1 91 ? 13.736 -4.382 -4.733 1.00 84.19 91 ASP A CA 1
ATOM 750 C C . ASP A 1 91 ? 13.718 -5.222 -6.024 1.00 84.19 91 ASP A C 1
ATOM 752 O O . ASP A 1 91 ? 13.893 -6.440 -6.029 1.00 84.19 91 ASP A O 1
ATOM 756 N N . TYR A 1 92 ? 13.406 -4.560 -7.143 1.00 80.19 92 TYR A N 1
ATOM 757 C CA . TYR A 1 92 ? 13.294 -5.147 -8.487 1.00 80.19 92 TYR A CA 1
ATOM 758 C C . TYR A 1 92 ? 12.212 -6.231 -8.669 1.00 80.19 92 TYR A C 1
ATOM 760 O O . TYR A 1 92 ? 12.174 -6.878 -9.720 1.00 80.19 92 TYR A O 1
ATOM 768 N N . ARG A 1 93 ? 11.300 -6.429 -7.708 1.00 83.00 93 ARG A N 1
ATOM 769 C CA . ARG A 1 93 ? 10.244 -7.454 -7.776 1.00 83.00 93 ARG A CA 1
ATOM 770 C C . ARG A 1 93 ? 8.850 -6.839 -7.824 1.00 83.00 93 ARG A C 1
ATOM 772 O O . ARG A 1 93 ? 8.458 -6.116 -6.921 1.00 83.00 93 ARG A O 1
ATOM 779 N N . LEU A 1 94 ? 8.075 -7.206 -8.846 1.00 82.50 94 LEU A N 1
ATOM 780 C CA . LEU A 1 94 ? 6.707 -6.708 -9.071 1.00 82.50 94 LEU A CA 1
ATOM 781 C C . LEU A 1 94 ? 5.632 -7.803 -9.019 1.00 82.50 94 LEU A C 1
ATOM 783 O O . LEU A 1 94 ? 4.487 -7.579 -9.411 1.00 82.50 94 LEU A O 1
ATOM 787 N N . ASP A 1 95 ? 5.973 -9.016 -8.576 1.00 82.31 95 ASP A N 1
ATOM 788 C CA . ASP A 1 95 ? 5.033 -10.145 -8.640 1.00 82.31 95 ASP A CA 1
ATOM 789 C C . ASP A 1 95 ? 3.779 -9.904 -7.779 1.00 82.31 95 ASP A C 1
ATOM 791 O O . ASP A 1 95 ? 2.673 -10.281 -8.162 1.00 82.31 95 ASP A O 1
ATOM 795 N N . PHE A 1 96 ? 3.927 -9.225 -6.638 1.00 80.81 96 PHE A N 1
ATOM 796 C CA . PHE A 1 96 ? 2.821 -8.831 -5.773 1.00 80.81 96 PHE A CA 1
ATOM 797 C C . PHE A 1 96 ? 1.914 -7.820 -6.469 1.00 80.81 96 PHE A C 1
ATOM 799 O O . PHE A 1 96 ? 0.698 -7.995 -6.479 1.00 80.81 96 PHE A O 1
ATOM 806 N N . ASP A 1 97 ? 2.504 -6.798 -7.084 1.00 85.06 97 ASP A N 1
ATOM 807 C CA . ASP A 1 97 ? 1.812 -5.745 -7.823 1.00 85.06 97 ASP A CA 1
ATOM 808 C C . ASP A 1 97 ? 0.986 -6.337 -8.964 1.00 85.06 97 ASP A C 1
ATOM 810 O O . ASP A 1 97 ? -0.197 -6.034 -9.111 1.00 85.06 97 ASP A O 1
ATOM 814 N N . LEU A 1 98 ? 1.574 -7.267 -9.721 1.00 86.94 98 LEU A N 1
ATOM 815 C CA . LEU A 1 98 ? 0.884 -7.994 -10.785 1.00 86.94 98 LEU A CA 1
ATOM 816 C C . LEU A 1 98 ? -0.301 -8.807 -10.250 1.00 86.94 98 LEU A C 1
ATOM 818 O O . LEU A 1 98 ? -1.360 -8.842 -10.880 1.00 86.94 98 LEU A O 1
ATOM 822 N N . VAL A 1 99 ? -0.158 -9.439 -9.083 1.00 85.31 99 VAL A N 1
ATOM 823 C CA . VAL A 1 99 ? -1.259 -10.163 -8.432 1.00 85.31 99 VAL A CA 1
ATOM 824 C C . VAL A 1 99 ? -2.359 -9.206 -7.973 1.00 85.31 99 VAL A C 1
ATOM 826 O O . VAL A 1 99 ? -3.536 -9.508 -8.171 1.00 85.31 99 VAL A O 1
ATOM 829 N N . VAL A 1 100 ? -2.007 -8.043 -7.422 1.00 86.44 100 VAL A N 1
ATOM 830 C CA . VAL A 1 100 ? -2.975 -7.011 -7.026 1.00 86.44 100 VAL A CA 1
ATOM 831 C C . VAL A 1 100 ? -3.778 -6.526 -8.232 1.00 86.44 100 VAL A C 1
ATOM 833 O O . VAL A 1 100 ? -5.008 -6.492 -8.171 1.00 86.44 100 VAL A O 1
ATOM 836 N N . VAL A 1 101 ? -3.109 -6.227 -9.348 1.00 90.50 101 VAL A N 1
ATOM 837 C CA . VAL A 1 101 ? -3.775 -5.855 -10.606 1.00 90.50 101 VAL A CA 1
ATOM 838 C C . VAL A 1 101 ? -4.700 -6.979 -11.071 1.00 90.50 101 VAL A C 1
ATOM 840 O O . VAL A 1 101 ? -5.873 -6.740 -11.344 1.00 90.50 101 VAL A O 1
ATOM 843 N N . LYS A 1 102 ? -4.207 -8.221 -11.111 1.00 89.62 102 LYS A N 1
ATOM 844 C CA . LYS A 1 102 ? -4.969 -9.371 -11.614 1.00 89.62 102 LYS A CA 1
ATOM 845 C C . LYS A 1 102 ? -6.208 -9.691 -10.772 1.00 89.62 102 LYS A C 1
ATOM 847 O O . LYS A 1 102 ? -7.222 -10.103 -11.327 1.00 89.62 102 LYS A O 1
ATOM 852 N N . LEU A 1 103 ? -6.129 -9.556 -9.449 1.00 87.12 103 LEU A N 1
ATOM 853 C CA . LEU A 1 103 ? -7.214 -9.940 -8.537 1.00 87.12 103 LEU A CA 1
ATOM 854 C C . LEU A 1 103 ? -8.197 -8.809 -8.241 1.00 87.12 103 LEU A C 1
ATOM 856 O O . LEU A 1 103 ? -9.380 -9.074 -8.005 1.00 87.12 103 LEU A O 1
ATOM 860 N N . PHE A 1 104 ? -7.712 -7.568 -8.213 1.00 89.06 104 PHE A N 1
ATOM 861 C CA . PHE A 1 104 ? -8.487 -6.422 -7.740 1.00 89.06 104 PHE A CA 1
ATOM 862 C C . PHE A 1 104 ? -8.664 -5.327 -8.791 1.00 89.06 104 PHE A C 1
ATOM 864 O O . PHE A 1 104 ? -9.478 -4.436 -8.579 1.00 89.06 104 PHE A O 1
ATOM 871 N N . GLY A 1 105 ? -7.948 -5.374 -9.919 1.00 91.50 105 GLY A N 1
ATOM 872 C CA . GLY A 1 105 ? -8.063 -4.370 -10.981 1.00 91.50 105 GLY A CA 1
ATOM 873 C C . GLY A 1 105 ? -7.583 -2.974 -10.570 1.00 91.50 105 GLY A C 1
ATOM 874 O O . GLY A 1 105 ? -7.981 -1.986 -11.185 1.00 91.50 105 GLY A O 1
ATOM 875 N N . CYS A 1 106 ? -6.772 -2.872 -9.513 1.00 92.19 106 CYS A N 1
ATOM 876 C CA . CYS A 1 106 ? -6.274 -1.590 -9.024 1.00 92.19 106 CYS A CA 1
ATOM 877 C C . CYS A 1 106 ? -5.131 -1.061 -9.882 1.00 92.19 106 CYS A C 1
ATOM 879 O O . CYS A 1 106 ? -4.323 -1.827 -10.407 1.00 92.19 106 CYS A O 1
ATOM 881 N N . LYS A 1 107 ? -5.020 0.268 -9.949 1.00 93.12 107 LYS A N 1
ATOM 882 C CA . LYS A 1 107 ? -3.782 0.915 -10.383 1.00 93.12 107 LYS A CA 1
ATOM 883 C C . LYS A 1 107 ? -2.759 0.819 -9.258 1.00 93.12 107 LYS A C 1
ATOM 885 O O . LYS A 1 107 ? -3.098 1.023 -8.094 1.00 93.12 107 LYS A O 1
ATOM 890 N N . VAL A 1 108 ? -1.518 0.529 -9.609 1.00 91.12 108 VAL A N 1
ATOM 891 C CA . VAL A 1 108 ? -0.414 0.385 -8.671 1.00 91.12 108 VAL A CA 1
ATOM 892 C C . VAL A 1 108 ? 0.667 1.403 -9.004 1.00 91.12 108 VAL A C 1
ATOM 894 O O . VAL A 1 108 ? 1.101 1.514 -10.152 1.00 91.12 108 VAL A O 1
ATOM 897 N N . TYR A 1 109 ? 1.101 2.134 -7.985 1.00 91.94 109 TYR A N 1
ATOM 898 C CA . TYR A 1 109 ? 2.269 2.999 -8.043 1.00 91.94 109 TYR A CA 1
ATOM 899 C C . TYR A 1 109 ? 3.343 2.400 -7.143 1.00 91.94 109 TYR A C 1
ATOM 901 O O . TYR A 1 109 ? 3.147 2.275 -5.933 1.00 91.94 109 TYR A O 1
ATOM 909 N N . ALA A 1 110 ? 4.451 1.998 -7.750 1.00 90.88 110 ALA A N 1
ATOM 910 C CA . ALA A 1 110 ? 5.587 1.396 -7.079 1.00 90.88 110 ALA A CA 1
ATOM 911 C C . ALA A 1 110 ? 6.720 2.422 -6.927 1.00 90.88 110 ALA A C 1
ATOM 913 O O . ALA A 1 110 ? 7.050 3.117 -7.890 1.00 90.88 110 ALA A O 1
ATOM 914 N N . PHE A 1 111 ? 7.317 2.498 -5.737 1.00 91.06 111 PHE A N 1
ATOM 915 C CA . PHE A 1 111 ? 8.356 3.468 -5.381 1.00 91.06 111 PHE A CA 1
ATOM 916 C C . PHE A 1 111 ? 9.564 2.742 -4.805 1.00 91.06 111 PHE A C 1
ATOM 918 O O . PHE A 1 111 ? 9.433 2.008 -3.821 1.00 91.06 111 PHE A O 1
ATOM 925 N N . ASP A 1 112 ? 10.739 2.962 -5.384 1.00 91.06 112 ASP A N 1
ATOM 926 C CA . ASP A 1 112 ? 11.990 2.459 -4.819 1.00 91.06 112 ASP A CA 1
ATOM 927 C C . ASP A 1 112 ? 13.191 3.336 -5.212 1.00 91.06 112 ASP A C 1
ATOM 929 O O . ASP A 1 112 ? 13.753 3.172 -6.300 1.00 91.06 112 ASP A O 1
ATOM 933 N N . PRO A 1 113 ? 13.622 4.248 -4.322 1.00 90.38 113 PRO A N 1
ATOM 934 C CA . PRO A 1 113 ? 14.778 5.110 -4.562 1.00 90.38 113 PRO A CA 1
ATOM 935 C C . PRO A 1 113 ? 16.123 4.399 -4.657 1.00 90.38 113 PRO A C 1
ATOM 937 O O . PRO A 1 113 ? 17.092 4.985 -5.135 1.00 90.38 113 PRO A O 1
ATOM 940 N N . ASN A 1 114 ? 16.208 3.143 -4.214 1.00 88.69 114 ASN A N 1
ATOM 941 C CA . ASN A 1 114 ? 17.457 2.387 -4.241 1.00 88.69 114 ASN A CA 1
ATOM 942 C C . ASN A 1 114 ? 17.651 1.634 -5.562 1.00 88.69 114 ASN A C 1
ATOM 944 O O . ASN A 1 114 ? 18.744 1.123 -5.836 1.00 88.69 114 ASN A O 1
ATOM 948 N N . MET A 1 115 ? 16.610 1.553 -6.392 1.00 86.69 115 MET A N 1
ATOM 949 C CA . MET A 1 115 ? 16.696 0.910 -7.692 1.00 86.69 115 MET A CA 1
ATOM 950 C C . MET A 1 115 ? 17.459 1.797 -8.678 1.00 86.69 115 MET A C 1
ATOM 952 O O . MET A 1 115 ? 17.102 2.938 -8.950 1.00 86.69 115 MET A O 1
ATOM 956 N N . LYS A 1 116 ? 18.525 1.244 -9.256 1.00 86.69 116 LYS A N 1
ATOM 957 C CA . LYS A 1 116 ? 19.414 1.922 -10.207 1.00 86.69 116 LYS A CA 1
ATOM 958 C C . LYS A 1 116 ? 18.874 1.795 -11.628 1.00 86.69 116 LYS A C 1
ATOM 960 O O . LYS A 1 116 ? 19.531 1.238 -12.505 1.00 86.69 116 LYS A O 1
ATOM 965 N N . MET A 1 117 ? 17.644 2.248 -11.837 1.00 85.69 117 MET A N 1
ATOM 966 C CA . MET A 1 117 ? 16.982 2.211 -13.138 1.00 85.69 117 MET A CA 1
ATOM 967 C C . MET A 1 117 ? 16.034 3.391 -13.308 1.00 85.69 117 MET A C 1
ATOM 969 O O . MET A 1 117 ? 15.673 4.042 -12.340 1.00 85.69 117 MET A O 1
ATOM 973 N N . GLU A 1 118 ? 15.614 3.666 -14.535 1.00 89.06 118 GLU A N 1
ATOM 974 C CA . GLU A 1 118 ? 14.691 4.769 -14.796 1.00 89.06 118 GLU A CA 1
ATOM 975 C C . GLU A 1 118 ? 13.252 4.433 -14.380 1.00 89.06 118 GLU A C 1
ATOM 977 O O . GLU A 1 118 ? 12.785 3.291 -14.515 1.00 89.06 118 GLU A O 1
ATOM 982 N N . SER A 1 119 ? 12.540 5.461 -13.911 1.00 90.62 119 SER A N 1
ATOM 983 C CA . SER A 1 119 ? 11.090 5.440 -13.723 1.00 90.62 119 SER A CA 1
ATOM 984 C C . SER A 1 119 ? 10.403 5.061 -15.031 1.00 90.62 119 SER A C 1
ATOM 986 O O . SER A 1 119 ? 10.746 5.567 -16.099 1.00 90.62 119 SER A O 1
ATOM 988 N N . LYS A 1 120 ? 9.425 4.157 -14.968 1.00 90.88 120 LYS A N 1
ATOM 989 C CA . LYS A 1 120 ? 8.788 3.630 -16.174 1.00 90.88 120 LYS A CA 1
ATOM 990 C C . LYS A 1 120 ? 7.380 3.125 -15.932 1.00 90.88 120 LYS A C 1
ATOM 992 O O . LYS A 1 120 ? 7.036 2.613 -14.865 1.00 90.88 120 LYS A O 1
ATOM 997 N N . ARG A 1 121 ? 6.591 3.150 -17.004 1.00 91.81 121 ARG A N 1
ATOM 998 C CA . ARG A 1 121 ? 5.343 2.397 -17.078 1.00 91.81 121 ARG A CA 1
ATOM 999 C C . ARG A 1 121 ? 5.674 0.926 -17.283 1.00 91.81 121 ARG A C 1
ATOM 1001 O O . ARG A 1 121 ? 6.232 0.557 -18.311 1.00 91.81 121 ARG A O 1
ATOM 1008 N N . VAL A 1 122 ? 5.335 0.091 -16.309 1.00 90.25 122 VAL A N 1
ATOM 1009 C CA . VAL A 1 122 ? 5.532 -1.361 -16.415 1.00 90.25 122 VAL A CA 1
ATOM 1010 C C . VAL A 1 122 ? 4.372 -1.996 -17.178 1.00 90.25 122 VAL A C 1
ATOM 1012 O O . VAL A 1 122 ? 4.574 -2.914 -17.966 1.00 90.25 122 VAL A O 1
ATOM 1015 N N . SER A 1 123 ? 3.154 -1.496 -16.966 1.00 90.81 123 SER A N 1
ATOM 1016 C CA . SER A 1 123 ? 1.951 -1.927 -17.684 1.00 90.81 123 SER A CA 1
A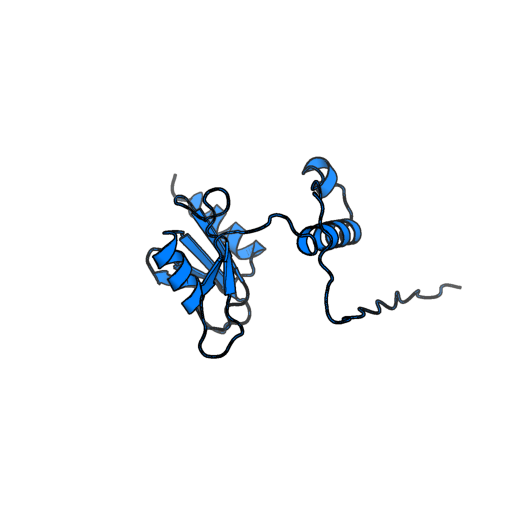TOM 1017 C C . SER A 1 123 ? 0.899 -0.819 -17.700 1.00 90.81 123 SER A C 1
ATOM 1019 O O . SER A 1 123 ? 1.119 0.277 -17.178 1.00 90.81 123 SER A O 1
ATOM 1021 N N . GLU A 1 124 ? -0.284 -1.089 -18.258 1.00 91.81 124 GLU A N 1
ATOM 1022 C CA . GLU A 1 124 ? -1.392 -0.135 -18.187 1.00 91.81 124 GLU A CA 1
ATOM 1023 C C . GLU A 1 124 ? -1.737 0.264 -16.740 1.00 91.81 124 GLU A C 1
ATOM 1025 O O . GLU A 1 124 ? -2.048 1.431 -16.488 1.00 91.81 124 GLU A O 1
ATOM 1030 N N . TYR A 1 125 ? -1.599 -0.688 -15.812 1.00 93.56 125 TYR A N 1
ATOM 1031 C CA . TYR A 1 125 ? -2.010 -0.579 -14.415 1.00 93.56 125 TYR A CA 1
ATOM 1032 C C . TYR A 1 125 ? -0.861 -0.331 -13.439 1.00 93.56 125 TYR A C 1
ATOM 1034 O O . TYR A 1 125 ? -1.139 -0.052 -12.281 1.00 93.56 125 TYR A O 1
ATOM 1042 N N . ILE A 1 126 ? 0.403 -0.436 -13.864 1.00 93.31 126 ILE A N 1
ATOM 1043 C CA . ILE A 1 126 ? 1.563 -0.324 -12.969 1.00 93.31 126 ILE A CA 1
ATOM 1044 C C . ILE A 1 126 ? 2.508 0.770 -13.460 1.00 93.31 126 ILE A C 1
ATOM 1046 O O . ILE A 1 126 ? 3.065 0.684 -14.561 1.00 93.31 126 ILE A O 1
ATOM 1050 N N . TRP A 1 127 ? 2.732 1.762 -12.604 1.00 92.81 127 TRP A N 1
ATOM 1051 C CA . TRP A 1 127 ? 3.761 2.781 -12.770 1.00 92.81 127 TRP A CA 1
ATOM 1052 C C . TRP A 1 127 ? 4.838 2.614 -11.703 1.00 92.81 127 TRP A C 1
ATOM 1054 O O . TRP A 1 127 ? 4.523 2.504 -10.522 1.00 92.81 127 TRP A O 1
ATOM 1064 N N . PHE A 1 128 ? 6.099 2.609 -12.118 1.00 92.19 128 PHE A N 1
ATOM 1065 C CA . PHE A 1 128 ? 7.250 2.556 -11.227 1.00 92.19 128 PHE A CA 1
ATOM 1066 C C . PHE A 1 128 ? 8.007 3.887 -11.253 1.00 92.19 128 PHE A C 1
ATOM 1068 O O . PHE A 1 128 ? 8.230 4.446 -12.330 1.00 92.19 128 PHE A O 1
ATOM 1075 N N . THR A 1 129 ? 8.449 4.353 -10.083 1.00 91.69 129 THR A N 1
ATOM 1076 C CA . THR A 1 129 ? 9.354 5.495 -9.944 1.00 91.69 129 THR A CA 1
ATOM 1077 C C . THR A 1 129 ? 10.484 5.230 -8.947 1.00 91.69 129 THR A C 1
ATOM 1079 O O . THR A 1 129 ? 10.297 4.531 -7.950 1.00 91.69 129 THR A O 1
ATOM 1082 N N . THR A 1 130 ? 11.652 5.818 -9.204 1.00 92.44 130 THR A N 1
ATOM 1083 C CA . THR A 1 130 ? 12.769 5.896 -8.246 1.00 92.44 130 THR A CA 1
ATOM 1084 C C . THR A 1 130 ? 12.648 7.066 -7.274 1.00 92.44 130 THR A C 1
ATOM 1086 O O . THR A 1 130 ? 13.512 7.287 -6.433 1.00 92.44 130 THR A O 1
ATOM 1089 N N . GLU A 1 131 ? 11.580 7.848 -7.360 1.00 90.38 131 GLU A N 1
ATOM 1090 C CA . GLU A 1 131 ? 11.283 8.850 -6.343 1.00 90.38 131 GLU A CA 1
ATOM 1091 C C . GLU A 1 131 ? 10.783 8.177 -5.060 1.00 90.38 131 GLU A C 1
ATOM 1093 O O . GLU A 1 131 ? 10.163 7.110 -5.093 1.00 90.38 131 GLU A O 1
ATOM 1098 N N . ASP A 1 132 ? 11.023 8.815 -3.912 1.00 86.94 132 ASP A N 1
ATOM 1099 C CA . ASP A 1 132 ? 10.337 8.416 -2.686 1.00 86.94 132 ASP A CA 1
ATOM 1100 C C . ASP A 1 132 ? 8.825 8.680 -2.802 1.00 86.94 132 ASP A C 1
ATOM 1102 O O . ASP A 1 132 ? 8.350 9.349 -3.724 1.00 86.94 132 ASP A O 1
ATOM 1106 N N . LEU A 1 133 ? 8.044 8.149 -1.859 1.00 83.81 133 LEU A N 1
ATOM 1107 C CA . LEU A 1 133 ? 6.587 8.278 -1.889 1.00 83.81 133 LEU A CA 1
ATOM 1108 C C . LEU A 1 133 ? 6.121 9.743 -1.952 1.00 83.81 133 LEU A C 1
ATOM 1110 O O . LEU A 1 133 ? 5.159 10.054 -2.652 1.00 83.81 133 LEU A O 1
ATOM 1114 N N . VAL A 1 134 ? 6.779 10.646 -1.221 1.00 84.88 134 VAL A N 1
ATOM 1115 C CA . VAL A 1 134 ? 6.357 12.049 -1.116 1.00 84.88 134 VAL A CA 1
ATOM 1116 C C . VAL A 1 134 ? 6.656 12.788 -2.415 1.00 84.88 134 VAL A C 1
ATOM 1118 O O . VAL A 1 134 ? 5.778 13.475 -2.941 1.00 84.88 134 VAL A O 1
ATOM 1121 N N . ALA A 1 135 ? 7.871 12.643 -2.938 1.00 84.94 135 ALA A N 1
ATOM 1122 C CA . ALA A 1 135 ? 8.268 13.214 -4.218 1.00 84.94 135 ALA A CA 1
ATOM 1123 C C . ALA A 1 135 ? 7.404 12.647 -5.354 1.00 84.94 135 ALA A C 1
ATOM 1125 O O . ALA A 1 135 ? 6.758 13.410 -6.072 1.00 84.94 135 ALA A O 1
ATOM 1126 N N . GLY A 1 136 ? 7.255 11.324 -5.414 1.00 81.25 136 GLY A N 1
ATOM 1127 C CA . GLY A 1 136 ? 6.508 10.658 -6.472 1.00 81.25 136 GLY A CA 1
ATOM 1128 C C . GLY A 1 136 ? 5.017 11.000 -6.486 1.00 81.25 136 GLY A C 1
ATOM 1129 O O . GLY A 1 136 ? 4.455 11.228 -7.557 1.00 81.25 136 GLY A O 1
ATOM 1130 N N . ILE A 1 137 ? 4.362 11.126 -5.324 1.00 80.00 137 ILE A N 1
ATOM 1131 C CA . ILE A 1 137 ? 2.967 11.601 -5.267 1.00 80.00 137 ILE A CA 1
ATOM 1132 C C . ILE A 1 137 ? 2.856 13.041 -5.783 1.00 80.00 137 ILE A C 1
ATOM 1134 O O . ILE A 1 137 ? 1.919 13.350 -6.527 1.00 80.00 137 ILE A O 1
ATOM 1138 N N . ARG A 1 138 ? 3.798 13.929 -5.437 1.00 84.81 138 ARG A N 1
ATOM 1139 C CA . ARG A 1 138 ? 3.805 15.309 -5.952 1.00 84.81 138 ARG A CA 1
ATOM 1140 C C . ARG A 1 138 ? 3.949 15.326 -7.470 1.00 84.81 138 ARG A C 1
ATOM 1142 O O . ARG A 1 138 ? 3.160 15.995 -8.131 1.00 84.81 138 ARG A O 1
ATOM 1149 N N . SER A 1 139 ? 4.881 14.550 -8.016 1.00 79.00 139 SER A N 1
ATOM 1150 C CA . SER A 1 139 ? 5.104 14.418 -9.459 1.00 79.00 139 SER A CA 1
ATOM 1151 C C . SER A 1 139 ? 3.850 13.924 -10.189 1.00 79.00 139 SER A C 1
ATOM 1153 O O . SER A 1 139 ? 3.447 14.508 -11.194 1.00 79.00 139 SER A O 1
ATOM 1155 N N . LEU A 1 140 ? 3.158 12.918 -9.641 1.00 73.06 140 LEU A N 1
ATOM 1156 C CA . LEU A 1 140 ? 1.890 12.418 -10.190 1.00 73.06 140 LEU A CA 1
ATOM 1157 C C . LEU A 1 140 ? 0.768 13.463 -10.137 1.00 73.06 140 LEU A C 1
ATOM 1159 O O . LEU A 1 140 ? -0.013 13.582 -11.079 1.00 73.06 140 LEU A O 1
ATOM 1163 N N . THR A 1 141 ? 0.701 14.233 -9.051 1.00 74.62 141 THR A N 1
ATOM 1164 C CA . THR A 1 141 ? -0.303 15.293 -8.879 1.00 74.62 141 THR A CA 1
ATOM 1165 C C . THR A 1 141 ? -0.077 16.424 -9.883 1.00 74.62 141 THR A C 1
ATOM 1167 O O . THR A 1 141 ? -1.023 16.886 -10.516 1.00 74.62 141 THR A O 1
ATOM 1170 N N . MET A 1 142 ? 1.180 16.830 -10.087 1.00 67.69 142 MET A N 1
ATOM 1171 C CA . MET A 1 142 ? 1.539 17.858 -11.067 1.00 67.69 142 MET A CA 1
ATOM 1172 C C . MET A 1 142 ? 1.273 17.394 -12.505 1.00 67.69 142 MET A C 1
ATOM 1174 O O . MET A 1 142 ? 0.714 18.157 -13.287 1.00 67.69 142 MET A O 1
ATOM 1178 N N . ALA A 1 143 ? 1.579 16.135 -12.838 1.00 61.50 143 ALA A N 1
ATOM 1179 C CA . ALA A 1 143 ? 1.307 15.565 -14.161 1.00 61.50 143 ALA A CA 1
ATOM 1180 C C . ALA A 1 143 ? -0.198 15.437 -14.474 1.00 61.50 143 ALA A C 1
ATOM 1182 O O . ALA A 1 143 ? -0.605 15.499 -15.633 1.00 61.50 143 ALA A O 1
ATOM 1183 N N . GLY A 1 144 ? -1.043 15.275 -13.450 1.00 54.41 144 GLY A N 1
ATOM 1184 C CA . GLY A 1 144 ? -2.500 15.320 -13.599 1.00 54.41 144 GLY A CA 1
ATOM 1185 C C . GLY A 1 144 ? -3.056 16.731 -13.815 1.00 54.41 144 GLY A C 1
ATOM 1186 O O . GLY A 1 144 ? -4.130 16.867 -14.393 1.00 54.41 144 GLY A O 1
ATOM 1187 N N . SER A 1 145 ? -2.328 17.774 -13.398 1.00 47.88 145 SER A N 1
ATOM 1188 C CA . SER A 1 145 ? -2.752 19.175 -13.538 1.00 47.88 145 SER A CA 1
ATOM 1189 C C . SER A 1 145 ? -2.412 19.792 -14.898 1.00 47.88 145 SER A C 1
ATOM 1191 O O . SER A 1 145 ? -2.897 20.876 -15.201 1.00 47.88 145 SER A O 1
ATOM 1193 N N . SER A 1 146 ? -1.581 19.142 -15.714 1.00 41.41 146 SER A N 1
ATOM 1194 C CA . SER A 1 146 ? -1.138 19.656 -17.019 1.00 41.41 146 SER A CA 1
ATOM 1195 C C . SER A 1 146 ? -1.999 19.189 -18.203 1.00 41.41 146 SER A C 1
ATOM 1197 O O . SER A 1 146 ? -1.614 19.392 -19.349 1.00 41.41 146 SER A O 1
ATOM 1199 N N . ASN A 1 147 ? -3.146 18.552 -17.936 1.00 36.50 147 ASN A N 1
ATOM 1200 C CA . ASN A 1 147 ? -4.099 18.057 -18.941 1.00 36.50 147 ASN A CA 1
ATOM 1201 C C . ASN A 1 147 ? -5.443 18.824 -18.937 1.00 36.50 147 ASN A C 1
ATOM 1203 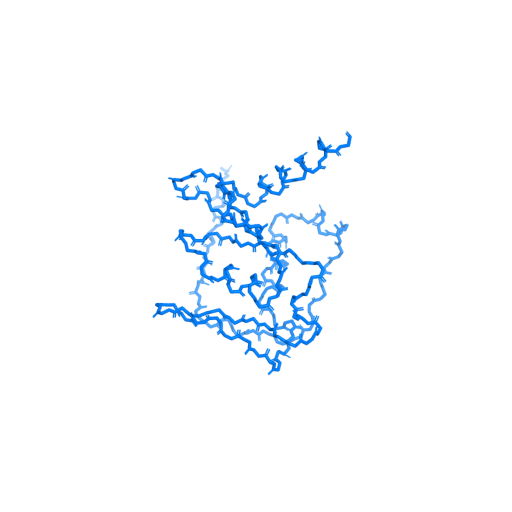O O . ASN A 1 147 ? -6.474 18.263 -19.312 1.00 36.50 147 ASN A O 1
ATOM 1207 N N . THR A 1 148 ? -5.437 20.095 -18.527 1.00 35.19 148 THR A N 1
ATOM 1208 C CA . THR A 1 148 ? -6.563 21.040 -18.672 1.00 35.19 148 THR A CA 1
ATOM 1209 C C . THR A 1 148 ? -6.128 22.287 -19.408 1.00 35.19 148 THR A C 1
ATOM 1211 O O . THR A 1 148 ? -5.062 22.818 -19.021 1.00 35.19 148 THR A O 1
#

Foldseek 3Di:
DDDPPPPPPPPPPDPDLPADEDDDDQDDPVVLVPDDPVVVVVSVVNVVSHDNDDAPDWDFQDDPPDPTDIARCPPVRRAAPPAEAEAEQCVPPCSVVVVCCVPHVYAYEYEALVDPDAWDDPDPRYTYHNDDPVVVVVVVVVVVVVPD

pLDDT: mean 77.31, std 19.53, range [27.16, 96.69]

Secondary structure (DSSP, 8-state):
--------------S---PEES---PPPHHHHTTS-HHHHHHHHHHHHTEE----SSEEEE--SSS--EEEE-STTTS--SS-EEEEE--TT--HHHHHHHHHH--EEEEE-TT--S--EE-SSSEEEESS-HHHHHHHHHHHHHT--

InterPro domains:
  IPR026913 Probable methyltransferase-like protein 24 [PTHR32026] (40-121)

Organism: Dreissena polymorpha (NCBI:txid45954)

Sequence (148 aa):
MSAEESENINVFIDDVVTKEAGDYVLPDDATLKQMTRLQLIGVFWKYINRIQTLCRNVYRVKYVKDRGKEICNDKPYRPSPPCIVYFLWIDYRLDFDLVVVKLFGCKVYAFDPNMKMESKRVSEYIWFTTEDLVAGIRSLTMAGSSNT